Protein AF-A0A7C7PWV0-F1 (afdb_monomer)

Radius of gyration: 20.21 Å; Cα contacts (8 Å, |Δi|>4): 210; chains: 1; bounding box: 71×31×48 Å

Mean predicted aligned error: 9.37 Å

Structure (mmCIF, N/CA/C/O backbone):
data_AF-A0A7C7PWV0-F1
#
_entry.id   AF-A0A7C7PWV0-F1
#
loop_
_atom_site.group_PDB
_atom_site.id
_atom_site.type_symbol
_atom_site.label_atom_id
_atom_site.label_alt_id
_atom_site.label_comp_id
_atom_site.label_asym_id
_atom_site.label_entity_id
_atom_site.label_seq_id
_atom_site.pdbx_PDB_ins_code
_atom_site.Cartn_x
_atom_site.Cartn_y
_atom_site.Cartn_z
_atom_site.occupancy
_atom_site.B_iso_or_equiv
_atom_site.auth_seq_id
_atom_site.auth_comp_id
_atom_site.auth_asym_id
_atom_site.auth_atom_id
_atom_site.pdbx_PDB_model_num
ATOM 1 N N . MET A 1 1 ? -48.059 -19.633 -14.238 1.00 38.84 1 MET A N 1
ATOM 2 C CA . MET A 1 1 ? -46.745 -20.243 -13.936 1.00 38.84 1 MET A CA 1
ATOM 3 C C . MET A 1 1 ? -45.770 -19.138 -13.548 1.00 38.84 1 MET A C 1
ATOM 5 O O . MET A 1 1 ? -44.992 -18.676 -14.370 1.00 38.84 1 MET A O 1
ATOM 9 N N . ALA A 1 2 ? -45.874 -18.658 -12.308 1.00 35.75 2 ALA A N 1
ATOM 10 C CA . ALA A 1 2 ? -44.947 -17.692 -11.735 1.00 35.75 2 ALA A CA 1
ATOM 11 C C . ALA A 1 2 ? -43.756 -18.467 -11.162 1.00 35.75 2 ALA A C 1
ATOM 13 O O . ALA A 1 2 ? -43.883 -19.134 -10.139 1.00 35.75 2 ALA A O 1
ATOM 14 N N . ARG A 1 3 ? -42.612 -18.438 -11.851 1.00 34.75 3 ARG A N 1
ATOM 15 C CA . ARG A 1 3 ? -41.341 -18.884 -11.274 1.00 34.75 3 ARG A CA 1
ATOM 16 C C . ARG A 1 3 ? -40.768 -17.722 -10.473 1.00 34.75 3 ARG A C 1
ATOM 18 O O . ARG A 1 3 ? -39.998 -16.916 -10.980 1.00 34.75 3 ARG A O 1
ATOM 25 N N . SER A 1 4 ? -41.201 -17.642 -9.222 1.00 38.16 4 SER A N 1
ATOM 26 C CA . SER A 1 4 ? -40.516 -16.934 -8.148 1.00 38.16 4 SER A CA 1
ATOM 27 C C . SER A 1 4 ? -39.099 -17.497 -8.022 1.00 38.16 4 SER A C 1
ATOM 29 O O . SER A 1 4 ? -38.888 -18.558 -7.435 1.00 38.16 4 SER A O 1
ATOM 31 N N . PHE A 1 5 ? -38.137 -16.820 -8.644 1.00 42.53 5 PHE A N 1
ATOM 32 C CA . PHE A 1 5 ? -36.719 -17.093 -8.464 1.00 42.53 5 PHE A CA 1
ATOM 33 C C . PHE A 1 5 ? -36.301 -16.411 -7.160 1.00 42.53 5 PHE A C 1
ATOM 35 O O . PHE A 1 5 ? -36.072 -15.204 -7.110 1.00 42.53 5 PHE A O 1
ATOM 42 N N . SER A 1 6 ? -36.312 -17.189 -6.081 1.00 43.84 6 SER A N 1
ATOM 43 C CA . SER A 1 6 ? -35.807 -16.799 -4.770 1.00 43.84 6 SER A CA 1
ATOM 44 C C . SER A 1 6 ? -34.323 -16.438 -4.868 1.00 43.84 6 SER A C 1
ATOM 46 O O . SER A 1 6 ? -33.460 -17.306 -4.788 1.00 43.84 6 SER A O 1
ATOM 48 N N . LEU A 1 7 ? -34.022 -15.153 -5.034 1.00 43.03 7 LEU A N 1
ATOM 49 C CA . LEU A 1 7 ? -32.693 -14.593 -4.802 1.00 43.03 7 LEU A CA 1
ATOM 50 C C . LEU A 1 7 ? -32.560 -14.283 -3.306 1.00 43.03 7 LEU A C 1
ATOM 52 O O . LEU A 1 7 ? -32.751 -13.150 -2.882 1.00 43.03 7 LEU A O 1
ATOM 56 N N . ASN A 1 8 ? -32.286 -15.307 -2.499 1.00 52.53 8 ASN A N 1
ATOM 57 C CA . ASN A 1 8 ? -31.883 -15.159 -1.100 1.00 52.53 8 ASN A CA 1
ATOM 58 C C . ASN A 1 8 ? -30.732 -16.130 -0.803 1.00 52.53 8 ASN A C 1
ATOM 60 O O . ASN A 1 8 ? -30.878 -17.312 -1.090 1.00 52.53 8 ASN A O 1
ATOM 64 N N . GLN A 1 9 ? -29.676 -15.604 -0.154 1.00 49.91 9 GLN A N 1
ATOM 65 C CA . GLN A 1 9 ? -28.360 -16.180 0.225 1.00 49.91 9 GLN A CA 1
ATOM 66 C C . GLN A 1 9 ? -27.250 -15.732 -0.747 1.00 49.91 9 GLN A C 1
ATOM 68 O O . GLN A 1 9 ? -27.176 -16.234 -1.853 1.00 49.91 9 GLN A O 1
ATOM 73 N N . GLU A 1 10 ? -26.381 -14.749 -0.473 1.00 39.41 10 GLU A N 1
ATOM 74 C CA . GLU A 1 10 ? -25.643 -14.463 0.764 1.00 39.41 10 GLU A CA 1
ATOM 75 C C . GLU A 1 10 ? -25.342 -12.952 0.933 1.00 39.41 10 GLU A C 1
ATOM 77 O O . GLU A 1 10 ? -24.295 -12.453 0.526 1.00 39.41 10 GLU A O 1
ATOM 82 N N . VAL A 1 11 ? -26.196 -12.200 1.628 1.00 49.28 11 VAL A N 1
ATOM 83 C CA . VAL A 1 11 ? -25.724 -10.994 2.332 1.00 49.28 11 VAL A CA 1
ATOM 84 C C . VAL A 1 11 ? -25.389 -11.447 3.747 1.00 49.28 11 VAL A C 1
ATOM 86 O O . VAL A 1 11 ? -26.199 -11.334 4.662 1.00 49.28 11 VAL A O 1
ATOM 89 N N . LYS A 1 12 ? -24.208 -12.055 3.929 1.00 52.59 12 LYS A N 1
ATOM 90 C CA . LYS A 1 12 ? -23.651 -12.270 5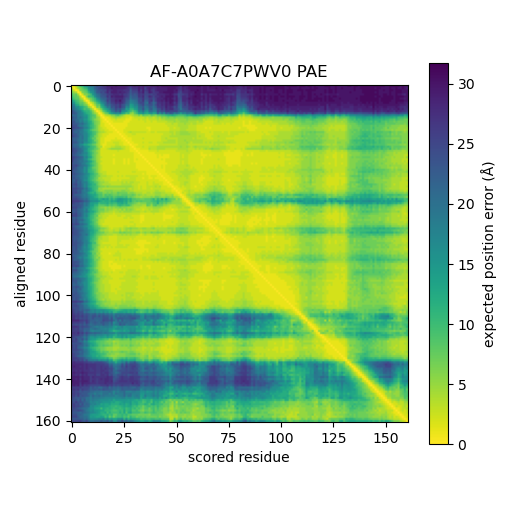.274 1.00 52.59 12 LYS A CA 1
ATOM 91 C C . LYS A 1 12 ? -23.607 -10.899 5.946 1.00 52.59 12 LYS A C 1
ATOM 93 O O . LYS A 1 12 ? -22.904 -10.018 5.455 1.00 52.59 12 LYS A O 1
ATOM 98 N N . MET A 1 13 ? -24.355 -10.715 7.035 1.00 51.38 13 MET A N 1
ATOM 99 C CA . MET A 1 13 ? -24.254 -9.536 7.897 1.00 51.38 13 MET A CA 1
ATOM 100 C C . MET A 1 13 ? -22.802 -9.399 8.365 1.00 51.38 13 MET A C 1
ATOM 102 O O . MET A 1 13 ? -22.386 -10.029 9.336 1.00 51.38 13 MET A O 1
ATOM 106 N N . LYS A 1 14 ? -21.997 -8.619 7.641 1.00 69.75 14 LYS A N 1
ATOM 107 C CA . LYS A 1 14 ? -20.648 -8.277 8.075 1.00 69.75 14 LYS A CA 1
ATOM 108 C C . LYS A 1 14 ? -20.808 -7.285 9.219 1.00 69.75 14 LYS A C 1
ATOM 110 O O . LYS A 1 14 ? -21.335 -6.194 9.015 1.00 69.75 14 LYS A O 1
ATOM 115 N N . LYS A 1 15 ? -20.392 -7.694 10.417 1.00 88.81 15 LYS A N 1
ATOM 116 C CA . LYS A 1 15 ? -20.269 -6.812 11.579 1.00 88.81 15 LYS A CA 1
ATOM 117 C C . LYS A 1 15 ? -19.488 -5.564 11.158 1.00 88.81 15 LYS A C 1
ATOM 119 O O . LYS A 1 15 ? -18.487 -5.689 10.462 1.00 88.81 15 LYS A O 1
ATOM 124 N N . LEU A 1 16 ? -19.983 -4.380 11.496 1.00 93.31 16 LEU A N 1
ATOM 125 C CA . LEU A 1 16 ? -19.271 -3.131 11.233 1.00 93.31 16 LEU A CA 1
ATOM 126 C C . LEU A 1 16 ? -18.280 -2.880 12.368 1.00 93.31 16 LEU A C 1
ATOM 128 O O . LEU A 1 16 ? -18.586 -3.197 13.518 1.00 93.31 16 LEU A O 1
ATOM 132 N N . VAL A 1 17 ? -17.111 -2.347 12.026 1.00 94.94 17 VAL A N 1
ATOM 133 C CA . VAL A 1 17 ? -16.052 -2.005 12.975 1.00 94.94 17 VAL A CA 1
ATOM 134 C C . VAL A 1 17 ? -15.623 -0.556 12.814 1.00 94.94 17 VAL A C 1
ATOM 136 O O . VAL A 1 17 ? -15.526 -0.061 11.681 1.00 94.94 17 VAL A O 1
ATOM 139 N N . ASP A 1 18 ? -15.351 0.107 13.936 1.00 95.62 18 ASP A N 1
ATOM 140 C CA . ASP A 1 18 ? -14.803 1.460 13.944 1.00 95.62 18 ASP A CA 1
ATOM 141 C C . ASP A 1 18 ? -13.286 1.410 13.758 1.00 95.62 18 ASP A C 1
ATOM 143 O O . ASP A 1 18 ? -12.546 0.779 14.519 1.00 95.62 18 ASP A O 1
ATOM 147 N N . ILE A 1 19 ? -12.805 2.099 12.726 1.00 96.38 19 ILE A N 1
ATOM 148 C CA . ILE A 1 19 ? -11.380 2.241 12.424 1.00 96.38 19 ILE A CA 1
ATOM 149 C C . ILE A 1 19 ? -11.032 3.709 12.201 1.00 96.38 19 ILE A C 1
ATOM 151 O O . ILE A 1 19 ? -11.894 4.534 11.896 1.00 96.38 19 ILE A O 1
ATOM 155 N N . LYS A 1 20 ? -9.747 4.051 12.289 1.00 97.56 20 LYS A N 1
ATOM 156 C CA . LYS A 1 20 ? -9.238 5.362 11.876 1.00 97.56 20 LYS A CA 1
ATOM 157 C C . LYS A 1 20 ?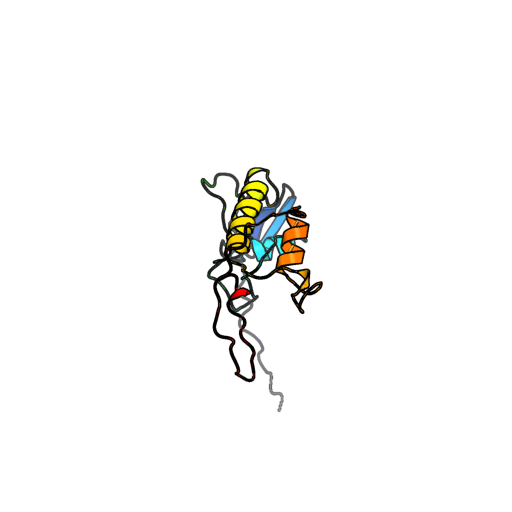 -8.191 5.204 10.791 1.00 97.56 20 LYS A C 1
ATOM 159 O O . LYS A 1 20 ? -7.247 4.440 10.956 1.00 97.56 20 LYS A O 1
ATOM 164 N N . ILE A 1 21 ? -8.316 5.969 9.712 1.00 97.06 21 ILE A N 1
ATOM 165 C CA . ILE A 1 21 ? -7.307 6.046 8.649 1.00 97.06 21 ILE A CA 1
ATOM 166 C C . ILE A 1 21 ? -6.799 7.484 8.603 1.00 97.06 21 ILE A C 1
ATOM 168 O O . ILE A 1 21 ? -7.579 8.412 8.386 1.00 97.06 21 ILE A O 1
ATOM 172 N N . ASN A 1 22 ? -5.500 7.683 8.838 1.00 95.81 22 ASN A N 1
ATOM 173 C CA . ASN A 1 22 ? -4.857 9.001 8.918 1.00 95.81 22 ASN A CA 1
ATOM 174 C C . ASN A 1 22 ? -5.591 9.964 9.877 1.00 95.81 22 ASN A C 1
ATOM 176 O O . ASN A 1 22 ? -5.804 11.134 9.570 1.00 95.81 22 ASN A O 1
ATOM 180 N N . GLY A 1 23 ? -6.038 9.441 11.025 1.00 94.06 23 GLY A N 1
ATOM 181 C CA . GLY A 1 23 ? -6.767 10.193 12.053 1.00 94.06 23 GLY A CA 1
ATOM 182 C C . GLY A 1 23 ? -8.262 10.412 11.785 1.00 94.06 23 GLY A C 1
ATOM 183 O O . GLY A 1 23 ? -8.966 10.853 12.690 1.00 94.06 23 GLY A O 1
ATOM 184 N N . LYS A 1 24 ? -8.776 10.072 10.595 1.00 95.88 24 LYS A N 1
ATOM 185 C CA . LYS A 1 24 ? -10.206 10.190 10.263 1.00 95.88 24 LYS A CA 1
ATOM 186 C C . LYS A 1 24 ? -10.958 8.900 10.620 1.00 95.88 24 LYS A C 1
ATOM 188 O O . LYS A 1 24 ? -10.489 7.835 10.212 1.00 95.88 24 LYS A O 1
ATOM 193 N N . PRO A 1 25 ? -12.083 8.968 11.356 1.00 96.19 25 PRO A N 1
ATOM 194 C CA . PRO A 1 25 ? -12.871 7.792 11.716 1.00 96.19 25 PRO A CA 1
ATOM 195 C C . PRO A 1 25 ? -13.698 7.278 10.530 1.00 96.19 25 PRO A C 1
ATOM 197 O O . PRO A 1 25 ? -14.228 8.070 9.751 1.00 96.19 25 PRO A O 1
ATOM 200 N N . TYR A 1 26 ? -13.824 5.957 10.418 1.00 95.56 26 TYR A N 1
ATOM 201 C CA . TYR A 1 26 ? -14.643 5.272 9.421 1.00 95.56 26 TYR A CA 1
ATOM 202 C C . TYR A 1 26 ? -15.309 4.039 10.024 1.00 95.56 26 TYR A C 1
ATOM 204 O O . TYR A 1 26 ? -14.676 3.287 10.762 1.00 95.56 26 TYR A O 1
ATOM 212 N N . LEU A 1 27 ? -16.550 3.796 9.606 1.00 95.25 27 LEU A N 1
ATOM 213 C CA . LEU A 1 27 ? -17.299 2.589 9.923 1.00 95.25 27 LEU A CA 1
ATOM 214 C C . LEU A 1 27 ? -17.274 1.657 8.708 1.00 95.25 27 LEU A C 1
ATOM 216 O O . LEU A 1 27 ? -17.794 2.005 7.645 1.00 95.25 27 LEU A O 1
ATOM 220 N N . MET A 1 28 ? -16.632 0.496 8.839 1.00 93.56 28 MET A N 1
ATOM 221 C CA . MET A 1 28 ? -16.371 -0.408 7.710 1.00 93.56 28 MET A CA 1
ATOM 222 C C . MET A 1 28 ? -16.721 -1.864 8.048 1.00 93.56 28 MET A C 1
ATOM 224 O O . MET A 1 28 ? -16.680 -2.245 9.214 1.00 93.56 28 MET A O 1
ATOM 228 N N . PRO A 1 29 ? -17.046 -2.713 7.054 1.00 93.62 29 PRO A N 1
ATOM 229 C CA . PRO A 1 29 ? -17.300 -4.132 7.296 1.00 93.62 29 PRO A CA 1
ATOM 230 C C . PRO A 1 29 ? -16.063 -4.862 7.828 1.00 93.62 29 PRO A C 1
ATOM 232 O O . PRO A 1 29 ? -15.006 -4.827 7.203 1.00 93.62 29 PRO A O 1
ATOM 235 N N . GLU A 1 30 ? -16.205 -5.584 8.935 1.00 92.75 30 GLU A N 1
ATOM 236 C CA . GLU A 1 30 ? -15.149 -6.406 9.520 1.00 92.75 30 GLU A CA 1
ATOM 237 C C . GLU A 1 30 ? -14.619 -7.426 8.504 1.00 92.75 30 GLU A C 1
ATOM 239 O O . GLU A 1 30 ? -15.368 -8.029 7.726 1.00 92.75 30 GLU A O 1
ATOM 244 N N . GLY A 1 31 ? -13.302 -7.632 8.518 1.00 89.38 31 GLY A N 1
ATOM 245 C CA . GLY A 1 31 ? -12.648 -8.653 7.708 1.00 89.38 31 GLY A CA 1
ATOM 246 C C . GLY A 1 31 ? -12.282 -8.238 6.282 1.00 89.38 31 GLY A C 1
ATOM 247 O O . GLY A 1 31 ? -11.638 -9.040 5.605 1.00 89.38 31 GLY A O 1
ATOM 248 N N . ILE A 1 32 ? -12.623 -7.022 5.829 1.00 93.12 32 ILE A N 1
ATOM 249 C CA . ILE A 1 32 ? -12.023 -6.461 4.604 1.00 93.12 32 ILE A CA 1
ATOM 250 C C . ILE A 1 32 ? -10.539 -6.153 4.832 1.00 93.12 32 ILE A C 1
ATOM 252 O O . ILE A 1 32 ? -10.092 -5.980 5.970 1.00 93.12 32 ILE A O 1
ATOM 256 N N . THR A 1 33 ? -9.762 -6.085 3.755 1.00 95.19 33 THR A N 1
ATOM 257 C CA . THR A 1 33 ? -8.340 -5.731 3.847 1.00 95.19 33 THR A CA 1
ATOM 258 C C . THR A 1 33 ? -8.167 -4.241 4.132 1.00 95.19 33 THR A C 1
ATOM 260 O O . THR A 1 33 ? -9.034 -3.425 3.808 1.00 95.19 33 THR A O 1
ATOM 263 N N . ILE A 1 34 ? -7.029 -3.858 4.711 1.00 95.94 34 ILE A N 1
ATOM 264 C CA . ILE A 1 34 ? -6.690 -2.442 4.897 1.00 95.94 34 ILE A CA 1
ATOM 265 C C . ILE A 1 34 ? -6.651 -1.722 3.544 1.00 95.94 34 ILE A C 1
ATOM 267 O O . ILE A 1 34 ? -7.120 -0.594 3.447 1.00 95.94 34 ILE A O 1
ATOM 271 N N . LEU A 1 35 ? -6.152 -2.371 2.488 1.00 95.56 35 LEU A N 1
ATOM 272 C CA . LEU A 1 35 ? -6.129 -1.798 1.143 1.00 95.56 35 LEU A CA 1
ATOM 273 C C . LEU A 1 35 ? -7.542 -1.466 0.650 1.00 95.56 35 LEU A C 1
ATOM 275 O O . LEU A 1 35 ? -7.769 -0.379 0.123 1.00 95.56 35 LEU A O 1
ATOM 279 N N . GLU A 1 36 ? -8.499 -2.371 0.847 1.00 94.31 36 GLU A N 1
ATOM 280 C CA . GLU A 1 36 ? -9.894 -2.134 0.476 1.00 94.31 36 GLU A CA 1
ATOM 281 C C . GLU A 1 36 ? -10.533 -1.032 1.334 1.00 94.31 36 GLU A C 1
ATOM 283 O O . GLU A 1 36 ? -11.242 -0.170 0.811 1.00 94.31 36 GLU A O 1
ATOM 288 N N . ALA A 1 37 ? -10.228 -0.994 2.634 1.00 95.19 37 ALA A N 1
ATOM 289 C CA . ALA A 1 37 ? -10.664 0.083 3.519 1.00 95.19 37 ALA A CA 1
ATOM 290 C C . ALA A 1 37 ? -10.106 1.449 3.073 1.00 95.19 37 ALA A C 1
ATOM 292 O O . ALA A 1 37 ? -10.850 2.428 3.011 1.00 95.19 37 ALA A O 1
ATOM 293 N N . CYS A 1 38 ? -8.828 1.513 2.687 1.00 95.81 38 CYS A N 1
ATOM 294 C CA . CYS A 1 38 ? -8.198 2.715 2.142 1.00 95.81 38 CYS A CA 1
ATOM 295 C C . CYS A 1 38 ? -8.847 3.151 0.823 1.00 95.81 38 CYS A C 1
ATOM 297 O O . CYS A 1 38 ? -9.166 4.330 0.682 1.00 95.81 38 CYS A O 1
ATOM 299 N N . LYS A 1 39 ? -9.127 2.216 -0.100 1.00 94.50 39 LYS A N 1
ATOM 300 C CA . LYS A 1 39 ? -9.857 2.506 -1.348 1.00 94.50 39 LYS A CA 1
ATOM 301 C C . LYS A 1 39 ? -11.223 3.143 -1.063 1.00 94.50 39 LYS A C 1
ATOM 303 O O . LYS A 1 39 ? -11.534 4.186 -1.627 1.00 94.50 39 LYS A O 1
ATOM 308 N N . ARG A 1 40 ? -12.012 2.570 -0.144 1.00 94.69 40 ARG A N 1
ATOM 309 C CA . ARG A 1 40 ? -13.332 3.109 0.255 1.00 94.69 40 ARG A CA 1
ATOM 310 C C . ARG A 1 40 ? -13.238 4.476 0.939 1.00 94.69 40 ARG A C 1
ATOM 312 O O . ARG A 1 40 ? -14.146 5.288 0.810 1.00 94.69 40 ARG A O 1
ATOM 319 N N . ALA A 1 41 ? -12.140 4.733 1.645 1.00 94.38 41 ALA A N 1
ATOM 320 C CA . ALA A 1 41 ? -11.843 6.012 2.284 1.00 94.38 41 ALA A CA 1
ATOM 321 C C . ALA A 1 41 ? -11.212 7.054 1.334 1.00 94.38 41 ALA A C 1
ATOM 323 O O . ALA A 1 41 ? -10.814 8.123 1.798 1.00 94.38 41 ALA A O 1
ATOM 324 N N . ASN A 1 42 ? -11.096 6.764 0.029 1.00 95.00 42 ASN A N 1
ATOM 325 C CA . ASN A 1 42 ? -10.394 7.595 -0.960 1.00 95.00 42 ASN A CA 1
ATOM 326 C C . ASN A 1 42 ? -8.936 7.915 -0.570 1.00 95.00 42 ASN A C 1
ATOM 328 O O . ASN A 1 42 ? -8.414 8.992 -0.859 1.00 95.00 42 ASN A O 1
ATOM 332 N N . VAL A 1 43 ? -8.267 6.972 0.095 1.00 94.94 43 VAL A N 1
ATOM 333 C CA . VAL A 1 43 ? -6.845 7.047 0.440 1.00 94.94 43 VAL A CA 1
ATOM 334 C C . VAL A 1 43 ? -6.063 6.156 -0.514 1.00 94.94 43 VAL A C 1
ATOM 336 O O . VAL A 1 43 ? -6.240 4.938 -0.540 1.00 94.94 43 VAL A O 1
ATOM 339 N N . PHE A 1 44 ? -5.170 6.765 -1.290 1.00 92.38 44 PHE A N 1
ATOM 340 C CA . PHE A 1 44 ? -4.316 6.033 -2.215 1.00 92.38 44 PHE A CA 1
ATOM 341 C C . PHE A 1 44 ? -3.204 5.286 -1.466 1.00 92.38 44 PHE A C 1
ATOM 343 O O . PHE A 1 44 ? -2.441 5.875 -0.699 1.00 92.38 44 PHE A O 1
ATOM 350 N N . VAL A 1 45 ? -3.101 3.981 -1.716 1.00 94.56 45 VAL A N 1
ATOM 351 C CA . VAL A 1 45 ? -1.995 3.130 -1.268 1.00 94.56 45 VAL A CA 1
ATOM 352 C C . VAL A 1 45 ? -1.428 2.438 -2.509 1.00 94.56 45 VAL A C 1
ATOM 354 O O . VAL A 1 45 ? -2.174 1.717 -3.172 1.00 94.56 45 VAL A O 1
ATOM 357 N N . PRO A 1 46 ? -0.142 2.642 -2.847 1.00 93.25 46 PRO A N 1
ATOM 358 C CA . PRO A 1 46 ? 0.437 2.067 -4.054 1.00 93.25 46 PRO A CA 1
ATOM 359 C C . PRO A 1 46 ? 0.534 0.537 -3.961 1.00 93.25 46 PRO A C 1
ATOM 361 O O . PRO A 1 46 ? 0.793 -0.034 -2.897 1.00 93.25 46 PRO A O 1
ATOM 364 N N . THR A 1 47 ? 0.358 -0.131 -5.099 1.00 92.31 47 THR A N 1
ATOM 365 C CA . THR A 1 47 ? 0.426 -1.592 -5.244 1.00 92.31 47 THR A CA 1
ATOM 366 C C . THR A 1 47 ? 1.044 -1.963 -6.586 1.00 92.31 47 THR A C 1
ATOM 368 O O . THR A 1 47 ? 0.775 -1.290 -7.573 1.00 92.31 47 THR A O 1
ATOM 371 N N . LEU A 1 48 ? 1.809 -3.058 -6.639 1.00 90.69 48 LEU A N 1
ATOM 372 C CA . LEU A 1 48 ? 2.333 -3.611 -7.898 1.00 90.69 48 LEU A CA 1
ATOM 373 C C . LEU A 1 48 ? 1.826 -5.030 -8.175 1.00 90.69 48 LEU A C 1
ATOM 375 O O . LEU A 1 48 ? 1.392 -5.317 -9.281 1.00 90.69 48 LEU A O 1
ATOM 379 N N . CYS A 1 49 ? 1.852 -5.910 -7.169 1.00 90.81 49 CYS A N 1
ATOM 380 C CA . CYS A 1 49 ? 1.443 -7.311 -7.325 1.00 90.81 49 CYS A CA 1
ATOM 381 C C . CYS A 1 49 ? -0.016 -7.587 -6.932 1.00 90.81 49 CYS A C 1
ATOM 383 O O . CYS A 1 49 ? -0.406 -8.746 -6.883 1.00 90.81 49 CYS A O 1
ATOM 385 N N . TYR A 1 50 ? -0.791 -6.563 -6.556 1.00 91.38 50 TYR A N 1
ATOM 386 C CA . TYR A 1 50 ? -2.173 -6.757 -6.120 1.00 91.38 50 TYR A CA 1
ATOM 387 C C . TYR A 1 50 ? -3.127 -6.680 -7.310 1.00 91.38 50 TYR A C 1
ATOM 389 O O . TYR A 1 50 ? -3.216 -5.646 -7.972 1.00 91.38 50 TYR A O 1
ATO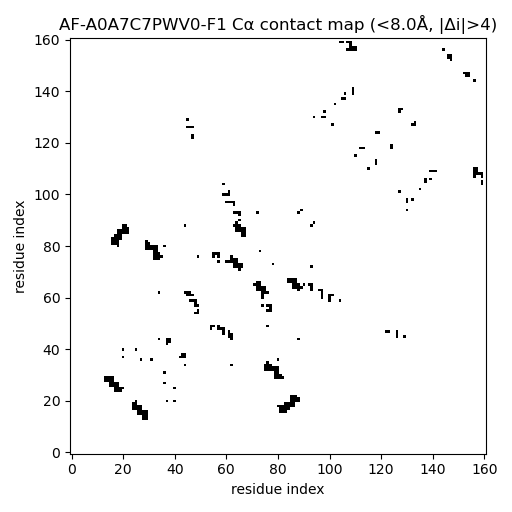M 397 N N . LEU A 1 51 ? -3.878 -7.753 -7.519 1.00 88.62 51 LEU A N 1
ATOM 398 C CA . LEU A 1 51 ? -5.001 -7.846 -8.431 1.00 88.62 51 LEU A CA 1
ATOM 399 C C . LEU A 1 51 ? -6.242 -8.297 -7.655 1.00 88.62 51 LEU A C 1
ATOM 401 O O . LEU A 1 51 ? -6.230 -9.295 -6.930 1.00 88.62 51 LEU A O 1
ATOM 405 N N . GLU A 1 52 ? -7.311 -7.522 -7.802 1.00 85.06 52 GLU A N 1
ATOM 406 C CA . GLU A 1 52 ? -8.562 -7.721 -7.080 1.00 85.06 52 GLU A CA 1
ATOM 407 C C . GLU A 1 52 ? -9.164 -9.099 -7.386 1.00 85.06 52 GLU A C 1
ATOM 409 O O . GLU A 1 52 ? -9.234 -9.508 -8.543 1.00 85.06 52 GLU A O 1
ATOM 414 N N . ASN A 1 53 ? -9.579 -9.815 -6.337 1.00 80.88 53 ASN A N 1
ATOM 415 C CA . ASN A 1 53 ? -10.126 -11.179 -6.389 1.00 80.88 53 ASN A CA 1
ATOM 416 C C . ASN A 1 53 ? -9.165 -12.277 -6.886 1.00 80.88 53 ASN A C 1
ATOM 418 O O . ASN A 1 53 ? -9.621 -13.388 -7.147 1.00 80.88 53 ASN A O 1
ATOM 422 N N . ILE A 1 54 ? -7.864 -11.992 -7.032 1.00 83.88 54 ILE A N 1
ATOM 423 C CA . ILE A 1 54 ? -6.891 -12.969 -7.552 1.00 83.88 54 ILE A CA 1
ATOM 424 C C . ILE A 1 54 ? -5.706 -13.163 -6.604 1.00 83.88 54 ILE A C 1
ATOM 426 O O . ILE A 1 54 ? -5.337 -14.298 -6.323 1.00 83.88 54 ILE A O 1
ATOM 430 N N . THR A 1 55 ? -5.092 -12.088 -6.108 1.00 75.19 55 THR A N 1
ATOM 431 C CA . THR A 1 55 ? -3.823 -12.189 -5.362 1.00 75.19 55 THR A CA 1
ATOM 432 C C . THR A 1 55 ? -3.989 -11.902 -3.873 1.00 75.19 55 THR A C 1
ATOM 434 O O . THR A 1 55 ? -4.480 -10.829 -3.513 1.00 75.19 55 THR A O 1
ATOM 437 N N . GLU A 1 56 ? -3.465 -12.788 -3.021 1.00 74.38 56 GLU A N 1
ATOM 438 C CA . GLU A 1 56 ? -3.466 -12.634 -1.555 1.00 74.38 56 GLU A CA 1
ATOM 439 C C . GLU A 1 56 ? -2.065 -12.775 -0.914 1.00 74.38 56 GLU A C 1
ATOM 441 O O . GLU A 1 56 ? -1.945 -12.816 0.306 1.00 74.38 56 GLU A O 1
ATOM 446 N N . ASP A 1 57 ? -0.983 -12.794 -1.705 1.00 80.44 57 ASP A N 1
ATOM 447 C CA . ASP A 1 57 ? 0.369 -13.116 -1.196 1.00 80.44 57 ASP A CA 1
ATOM 448 C C . ASP A 1 57 ? 1.194 -11.884 -0.772 1.00 80.44 57 ASP A C 1
ATOM 450 O O . ASP A 1 57 ? 2.127 -11.952 0.035 1.00 80.44 57 ASP A O 1
ATOM 454 N N . GLY A 1 58 ? 0.874 -10.714 -1.334 1.00 86.25 58 GLY A N 1
ATOM 455 C CA . GLY A 1 58 ? 1.516 -9.442 -0.991 1.00 86.25 58 GLY A CA 1
ATOM 456 C C . GLY A 1 58 ? 3.026 -9.360 -1.266 1.00 86.25 58 GLY A C 1
ATOM 457 O O . GLY A 1 58 ? 3.705 -8.582 -0.594 1.00 86.25 58 GLY A O 1
ATOM 458 N N . HIS A 1 59 ? 3.553 -10.127 -2.228 1.00 88.94 59 HIS A N 1
ATOM 459 C CA . HIS A 1 59 ? 4.992 -10.294 -2.487 1.00 88.94 59 HIS A CA 1
ATOM 460 C C . HIS A 1 59 ? 5.772 -8.972 -2.614 1.00 88.94 59 HIS A C 1
ATOM 462 O O . HIS A 1 59 ? 6.788 -8.800 -1.945 1.00 88.94 59 HIS A O 1
ATOM 468 N N . CYS A 1 60 ? 5.264 -8.001 -3.386 1.00 90.19 60 CYS A N 1
ATOM 469 C CA . CYS A 1 60 ? 5.999 -6.761 -3.683 1.00 90.19 60 CYS A CA 1
ATOM 470 C C . CYS A 1 60 ? 6.230 -5.830 -2.478 1.00 90.19 60 CYS A C 1
ATOM 472 O O . CYS A 1 60 ? 7.060 -4.932 -2.551 1.00 90.19 60 CYS A O 1
ATOM 474 N N . GLY A 1 61 ? 5.459 -5.957 -1.391 1.00 91.94 61 GLY A N 1
ATOM 475 C CA . GLY A 1 61 ? 5.614 -5.124 -0.190 1.00 91.94 61 GLY A CA 1
ATOM 476 C C . GLY A 1 61 ? 5.308 -3.619 -0.328 1.00 91.94 61 GLY A C 1
ATOM 477 O O . GLY A 1 61 ? 5.200 -2.950 0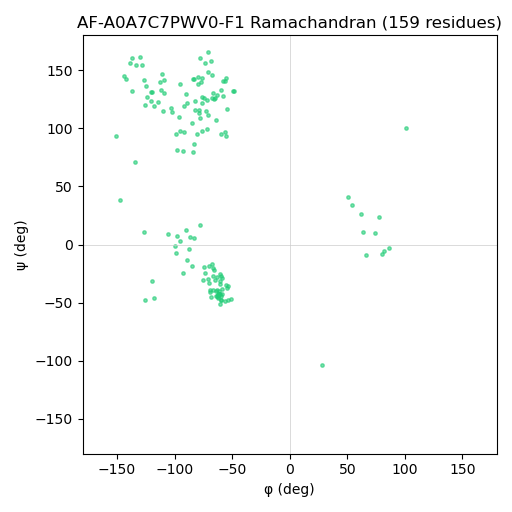.691 1.00 91.94 61 GLY A O 1
ATOM 478 N N . ILE A 1 62 ? 5.093 -3.064 -1.525 1.00 93.81 62 ILE A N 1
ATOM 479 C CA . ILE A 1 62 ? 4.883 -1.611 -1.729 1.00 93.81 62 ILE A CA 1
ATOM 480 C C . ILE A 1 62 ? 3.680 -1.047 -0.945 1.00 93.81 62 ILE A C 1
ATOM 482 O O . ILE A 1 62 ? 3.695 0.099 -0.494 1.00 93.81 62 ILE A O 1
ATOM 486 N N . CYS A 1 63 ? 2.663 -1.870 -0.692 1.00 95.12 63 CYS A N 1
ATOM 487 C CA . CYS A 1 63 ? 1.453 -1.478 0.034 1.00 95.12 63 CYS A CA 1
ATOM 488 C C . CYS A 1 63 ? 1.611 -1.405 1.567 1.00 95.12 63 CYS A C 1
ATOM 490 O O . CYS A 1 63 ? 0.611 -1.446 2.285 1.00 95.12 63 CYS A O 1
ATOM 492 N N . VAL A 1 64 ? 2.837 -1.356 2.098 1.00 96.69 64 VAL A N 1
ATOM 493 C CA . VAL A 1 64 ? 3.061 -1.258 3.547 1.00 96.69 64 VAL A CA 1
ATOM 494 C C . VAL A 1 64 ? 2.395 -0.022 4.151 1.00 96.69 64 VAL A C 1
ATOM 496 O O . VAL A 1 64 ? 2.387 1.060 3.557 1.00 96.69 64 VAL A O 1
ATOM 499 N N . VAL A 1 65 ? 1.839 -0.201 5.344 1.00 97.19 65 VAL A N 1
ATOM 500 C CA . VAL A 1 65 ? 1.193 0.820 6.172 1.00 97.19 65 VAL A CA 1
ATOM 501 C C . VAL A 1 65 ? 1.591 0.622 7.629 1.00 97.19 65 VAL A C 1
ATOM 503 O O . VAL A 1 65 ? 1.962 -0.477 8.052 1.00 97.19 65 VAL A O 1
ATOM 506 N N . GLU A 1 66 ? 1.514 1.693 8.404 1.00 97.50 66 GLU A N 1
ATOM 507 C CA . GLU A 1 66 ? 1.765 1.663 9.838 1.00 97.50 66 GLU A CA 1
ATOM 508 C C . GLU A 1 66 ? 0.441 1.510 10.586 1.00 97.50 66 GLU A C 1
ATOM 510 O O . GLU A 1 66 ? -0.562 2.126 10.229 1.00 97.50 66 GLU A O 1
ATOM 515 N N . ILE A 1 67 ? 0.428 0.669 11.618 1.00 97.25 67 ILE A N 1
ATOM 516 C CA . ILE A 1 67 ? -0.722 0.493 12.506 1.00 97.25 67 ILE A CA 1
ATOM 517 C C . ILE A 1 67 ? -0.270 0.862 13.910 1.00 97.25 67 ILE A C 1
ATOM 519 O O . ILE A 1 67 ? 0.765 0.379 14.377 1.00 97.25 67 ILE A O 1
ATOM 523 N N . LYS A 1 68 ? -1.046 1.692 14.603 1.00 95.94 68 LYS A N 1
ATOM 524 C CA . LYS A 1 68 ? -0.724 2.097 15.972 1.00 95.94 68 LYS A CA 1
ATOM 525 C C . LYS A 1 68 ? -0.605 0.882 16.891 1.00 95.94 68 LYS A C 1
ATOM 527 O O . LYS A 1 68 ? -1.511 0.057 16.960 1.00 95.94 68 LYS A O 1
ATOM 532 N N . GLY A 1 69 ? 0.512 0.788 17.609 1.00 92.38 69 GLY A N 1
ATOM 533 C CA . GLY A 1 69 ? 0.795 -0.319 18.528 1.00 92.38 69 GLY A CA 1
ATOM 534 C C . GLY A 1 69 ? 1.338 -1.588 17.859 1.00 92.38 69 GLY A C 1
ATOM 535 O O . GLY A 1 69 ? 1.734 -2.515 18.566 1.00 92.38 69 GLY A O 1
ATOM 536 N N . ALA A 1 70 ? 1.415 -1.647 16.525 1.00 93.00 70 ALA A N 1
ATOM 537 C CA . ALA A 1 70 ? 2.106 -2.734 15.841 1.00 93.00 70 ALA A CA 1
ATOM 538 C C . ALA A 1 70 ? 3.627 -2.535 15.917 1.00 93.00 70 ALA A C 1
ATOM 540 O O . ALA A 1 70 ? 4.131 -1.426 15.760 1.00 93.00 70 ALA A O 1
ATOM 541 N N . ARG A 1 71 ? 4.373 -3.628 16.125 1.00 92.38 71 ARG A N 1
ATOM 542 C CA . ARG A 1 71 ? 5.848 -3.591 16.158 1.00 92.38 71 ARG A CA 1
ATOM 543 C C . ARG A 1 71 ? 6.468 -3.330 14.783 1.00 92.38 71 ARG A C 1
ATOM 545 O O . ARG A 1 71 ? 7.510 -2.699 14.698 1.00 92.38 71 ARG A O 1
ATOM 552 N N . ASN A 1 72 ? 5.821 -3.830 13.730 1.00 94.50 72 ASN A N 1
ATOM 553 C CA . ASN A 1 72 ? 6.305 -3.791 12.352 1.00 94.50 72 ASN A CA 1
ATOM 554 C C . ASN A 1 72 ? 5.228 -3.218 11.427 1.00 94.50 72 ASN A C 1
ATOM 556 O O . ASN A 1 72 ? 4.031 -3.395 11.688 1.00 94.50 72 ASN A O 1
ATOM 560 N N . LEU A 1 73 ? 5.657 -2.632 10.304 1.00 96.19 73 LEU A N 1
ATOM 561 C CA . LEU A 1 73 ? 4.762 -2.279 9.202 1.00 96.19 73 LEU A CA 1
ATOM 562 C C . LEU A 1 73 ? 3.983 -3.501 8.717 1.00 96.19 73 LEU 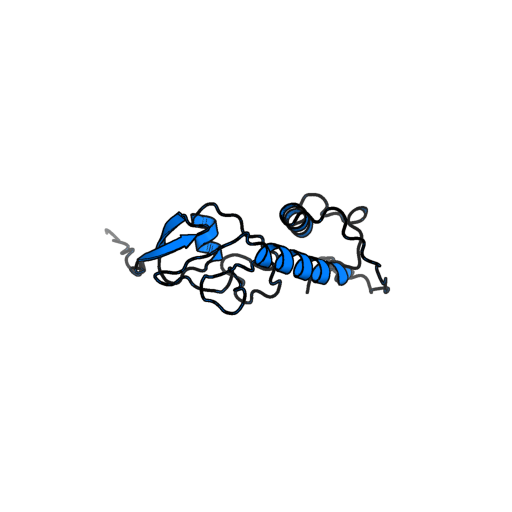A C 1
ATOM 564 O O . LEU A 1 73 ? 4.514 -4.610 8.642 1.00 96.19 73 LEU A O 1
ATOM 568 N N . GLN A 1 74 ? 2.727 -3.275 8.355 1.00 96.06 74 GLN A N 1
ATOM 569 C CA . GLN A 1 74 ? 1.822 -4.309 7.871 1.00 96.06 74 GLN A CA 1
ATOM 570 C C . GLN A 1 74 ? 1.531 -4.096 6.389 1.00 96.06 74 GLN A C 1
ATOM 572 O O . GLN A 1 74 ? 1.477 -2.964 5.912 1.00 96.06 74 GLN A O 1
ATOM 577 N N . ARG A 1 75 ? 1.342 -5.182 5.639 1.00 96.25 75 ARG A N 1
ATOM 578 C CA . ARG A 1 75 ? 1.002 -5.120 4.212 1.00 96.25 75 ARG A CA 1
ATOM 579 C C . ARG A 1 75 ? -0.499 -4.889 4.056 1.00 96.25 75 ARG A C 1
ATOM 581 O O . ARG A 1 75 ? -1.296 -5.766 4.385 1.00 96.25 75 ARG A O 1
ATOM 588 N N . ALA A 1 76 ? -0.892 -3.747 3.496 1.00 96.31 76 ALA A N 1
ATOM 589 C CA . ALA A 1 76 ? -2.305 -3.382 3.411 1.00 96.31 76 ALA A CA 1
ATOM 590 C C . ALA A 1 76 ? -3.157 -4.375 2.600 1.00 96.31 76 ALA A C 1
ATOM 592 O O . ALA A 1 76 ? -4.333 -4.552 2.904 1.00 96.31 76 ALA A O 1
ATOM 593 N N . CYS A 1 77 ? -2.580 -5.022 1.581 1.00 94.12 77 CYS A N 1
ATOM 594 C CA . CYS A 1 77 ? -3.307 -5.929 0.686 1.00 94.12 77 CYS A CA 1
ATOM 595 C C . CYS A 1 77 ? -3.753 -7.257 1.320 1.00 94.12 77 CYS A C 1
ATOM 597 O O . CYS A 1 77 ? -4.649 -7.888 0.776 1.00 94.12 77 CYS A O 1
ATOM 599 N N . ILE A 1 78 ? -3.169 -7.665 2.452 1.00 94.00 78 ILE A N 1
ATOM 600 C CA . ILE A 1 78 ? -3.469 -8.953 3.109 1.00 94.00 78 ILE A CA 1
ATOM 601 C C . ILE A 1 78 ? -4.014 -8.772 4.525 1.00 94.00 78 ILE A C 1
ATOM 603 O O . ILE A 1 78 ? -4.813 -9.574 5.009 1.00 94.00 78 ILE A O 1
ATOM 607 N N . THR A 1 79 ? -3.587 -7.716 5.219 1.00 94.50 79 THR A N 1
ATOM 608 C CA . THR A 1 79 ? -3.979 -7.490 6.606 1.00 94.50 79 THR A CA 1
ATOM 609 C C . THR A 1 79 ? -5.445 -7.074 6.662 1.00 94.50 79 THR A C 1
ATOM 611 O O . THR A 1 79 ? -5.845 -6.094 6.035 1.00 94.50 79 THR A O 1
ATOM 614 N N . LYS A 1 80 ? -6.243 -7.817 7.433 1.00 95.00 80 LYS A N 1
ATOM 615 C CA . LYS A 1 80 ? -7.669 -7.543 7.649 1.00 95.00 80 LYS A CA 1
ATOM 616 C C . LYS A 1 80 ? -7.873 -6.496 8.737 1.00 95.00 80 LYS A C 1
ATOM 618 O O . LYS A 1 80 ? -7.162 -6.509 9.745 1.00 95.00 80 LYS A O 1
ATOM 623 N N . ILE A 1 81 ? -8.865 -5.630 8.548 1.00 95.44 81 ILE A N 1
ATOM 624 C CA . ILE A 1 81 ? -9.242 -4.634 9.550 1.00 95.44 81 ILE A CA 1
ATOM 625 C C . ILE A 1 81 ? -9.911 -5.289 10.762 1.00 95.44 81 ILE A C 1
ATOM 627 O O . ILE A 1 81 ? -10.592 -6.312 10.640 1.00 95.44 81 ILE A O 1
ATOM 631 N N . ARG A 1 82 ? -9.718 -4.679 11.931 1.00 93.88 82 ARG A N 1
ATOM 632 C CA . ARG A 1 82 ? -10.328 -5.059 13.209 1.00 93.88 82 ARG A CA 1
ATOM 633 C C . ARG A 1 82 ? -10.794 -3.809 13.946 1.00 93.88 82 ARG A C 1
ATOM 635 O O . ARG A 1 82 ? -10.299 -2.716 13.676 1.00 93.88 82 ARG A O 1
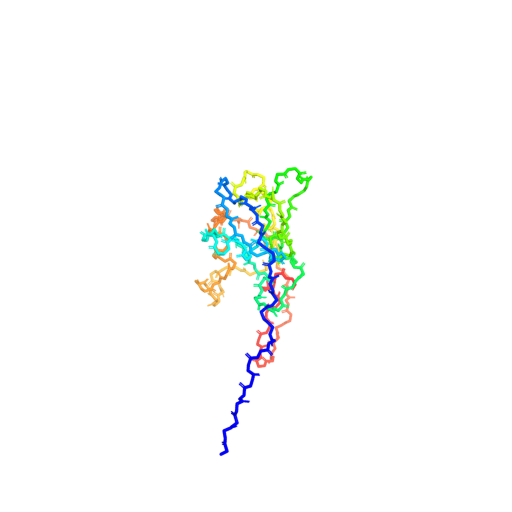ATOM 642 N N . GLU A 1 83 ? -11.701 -4.011 14.892 1.00 94.31 83 GLU A N 1
ATOM 643 C CA . GLU A 1 83 ? -12.202 -2.975 15.797 1.00 94.31 83 GLU A CA 1
ATOM 644 C C . GLU A 1 83 ? -11.068 -2.164 16.437 1.00 94.31 83 GLU A C 1
ATOM 646 O O . GLU A 1 83 ? -10.095 -2.731 16.944 1.00 94.31 83 GLU A O 1
ATOM 651 N N . GLY A 1 84 ? -11.192 -0.838 16.403 1.00 93.62 84 GLY A N 1
ATOM 652 C CA . GLY A 1 84 ? -10.260 0.091 17.037 1.00 93.62 84 GLY A CA 1
ATOM 653 C C . GLY A 1 84 ? -8.910 0.251 16.332 1.00 93.62 84 GLY A C 1
ATOM 654 O O . GLY A 1 84 ? -8.004 0.862 16.901 1.00 93.62 84 GLY A O 1
ATOM 655 N N . MET A 1 85 ? -8.728 -0.277 15.115 1.00 96.12 85 MET A N 1
ATOM 656 C CA . MET A 1 85 ? -7.476 -0.091 14.373 1.00 96.12 85 MET A CA 1
ATOM 657 C C . MET A 1 85 ? -7.262 1.373 13.968 1.00 96.12 85 MET A C 1
ATOM 659 O O . MET A 1 85 ? -8.122 1.988 13.339 1.00 96.12 85 MET A O 1
ATOM 663 N N . GLU A 1 86 ? -6.069 1.904 14.248 1.00 97.19 86 GLU A N 1
ATOM 664 C CA . GLU A 1 86 ? -5.603 3.199 13.735 1.00 97.19 86 GLU A CA 1
ATOM 665 C C . GLU A 1 86 ? -4.478 2.970 12.716 1.00 97.19 86 GLU A C 1
ATOM 667 O O . GLU A 1 86 ? -3.412 2.454 13.060 1.00 97.19 86 GLU A O 1
ATOM 672 N N . ILE A 1 87 ? -4.736 3.329 11.459 1.00 97.69 87 ILE A N 1
ATOM 673 C CA . ILE A 1 87 ? -3.888 3.068 10.293 1.00 97.69 87 ILE A CA 1
ATOM 674 C C . ILE A 1 87 ? -3.312 4.389 9.785 1.00 97.69 87 ILE A C 1
ATOM 676 O O . ILE A 1 87 ? -4.046 5.356 9.566 1.00 97.69 87 ILE A O 1
ATOM 680 N N . PHE A 1 88 ? -2.010 4.407 9.522 1.00 97.19 88 PHE A N 1
ATOM 681 C CA . PHE A 1 88 ? -1.299 5.530 8.926 1.00 97.19 88 PHE A CA 1
ATOM 682 C C . PHE A 1 88 ? -0.636 5.096 7.620 1.00 97.19 88 PHE A C 1
ATOM 684 O O . PHE A 1 88 ? 0.158 4.154 7.576 1.00 97.19 88 PHE A O 1
ATOM 691 N N . THR A 1 89 ? -0.964 5.784 6.529 1.00 96.12 89 THR A N 1
ATOM 692 C CA . THR A 1 89 ? -0.523 5.393 5.180 1.00 96.12 89 THR A CA 1
ATOM 693 C C . THR A 1 89 ? 0.688 6.171 4.679 1.00 96.12 89 THR A C 1
ATOM 695 O O . THR A 1 89 ? 1.195 5.849 3.602 1.00 96.12 89 THR A O 1
ATOM 698 N N . ASP A 1 90 ? 1.118 7.193 5.424 1.00 93.75 90 ASP A N 1
ATOM 699 C CA . ASP A 1 90 ? 2.070 8.205 4.957 1.00 93.75 90 ASP A CA 1
ATOM 700 C C . ASP A 1 90 ? 2.986 8.758 6.070 1.00 93.75 90 ASP A C 1
ATOM 702 O O . ASP A 1 90 ? 3.290 9.948 6.142 1.00 93.75 90 ASP A O 1
ATOM 706 N N . THR A 1 91 ? 3.416 7.893 6.991 1.00 95.50 91 THR A N 1
ATOM 707 C CA . THR A 1 91 ? 4.404 8.264 8.017 1.00 95.50 91 THR A CA 1
ATOM 708 C C . THR A 1 91 ? 5.823 8.277 7.434 1.00 95.50 91 THR A C 1
ATOM 710 O O . THR A 1 91 ? 6.080 7.627 6.413 1.00 95.50 91 THR A O 1
ATOM 713 N N . PRO A 1 92 ? 6.797 8.954 8.078 1.00 94.12 92 PRO A N 1
ATOM 714 C CA . PRO A 1 92 ? 8.199 8.902 7.653 1.00 94.12 92 PRO A CA 1
ATOM 715 C C . PRO A 1 92 ? 8.740 7.470 7.539 1.00 94.12 92 PRO A C 1
ATOM 717 O O . PRO A 1 92 ? 9.511 7.163 6.630 1.00 94.12 92 PRO A O 1
ATOM 720 N N . LEU A 1 93 ? 8.291 6.582 8.430 1.00 94.19 93 LEU A N 1
ATOM 721 C CA . LEU A 1 93 ? 8.672 5.175 8.443 1.00 94.19 93 LEU A CA 1
ATOM 722 C C . LEU A 1 93 ? 8.100 4.437 7.220 1.00 94.19 93 LEU A C 1
ATOM 724 O O . LEU A 1 93 ? 8.841 3.729 6.536 1.00 94.19 93 LEU A O 1
ATOM 728 N N . VAL A 1 94 ? 6.822 4.658 6.888 1.00 95.56 94 VAL A N 1
ATOM 729 C CA . VAL A 1 94 ? 6.182 4.088 5.688 1.00 95.56 94 VAL A CA 1
ATOM 730 C C . VAL A 1 94 ? 6.855 4.582 4.408 1.00 95.56 94 VAL A C 1
ATOM 732 O O . VAL A 1 94 ? 7.175 3.771 3.538 1.00 95.56 94 VAL A O 1
ATOM 735 N N . ARG A 1 95 ? 7.118 5.889 4.289 1.00 93.06 95 ARG A N 1
ATOM 736 C CA . ARG A 1 95 ? 7.787 6.472 3.112 1.00 93.06 95 ARG A CA 1
ATOM 737 C C . ARG A 1 95 ? 9.174 5.872 2.899 1.00 93.06 95 ARG A C 1
ATOM 739 O O . ARG A 1 95 ? 9.486 5.438 1.792 1.00 93.06 95 ARG A O 1
ATOM 746 N N . LYS A 1 96 ? 9.977 5.785 3.966 1.00 92.38 96 LYS A N 1
ATOM 747 C CA . LYS A 1 96 ? 11.315 5.183 3.916 1.00 92.38 96 LYS A CA 1
ATOM 748 C C . LYS A 1 96 ? 11.252 3.720 3.479 1.00 92.38 96 LYS A C 1
ATOM 750 O O . LYS A 1 96 ? 11.978 3.330 2.573 1.00 92.38 96 LYS A O 1
ATOM 755 N N . ALA A 1 97 ? 10.353 2.933 4.070 1.00 93.94 97 ALA A N 1
ATOM 756 C CA . ALA A 1 97 ? 10.198 1.525 3.716 1.00 93.94 97 ALA A CA 1
ATOM 757 C C . ALA A 1 97 ? 9.769 1.334 2.253 1.00 93.94 97 ALA A C 1
ATOM 759 O O . ALA A 1 97 ? 10.340 0.495 1.560 1.00 93.94 97 ALA A O 1
ATOM 760 N N . ARG A 1 98 ? 8.810 2.131 1.760 1.00 93.94 98 ARG A N 1
ATOM 761 C CA . ARG A 1 98 ? 8.390 2.090 0.350 1.00 93.94 98 ARG A CA 1
ATOM 762 C C . ARG A 1 98 ? 9.532 2.441 -0.593 1.00 93.94 98 ARG A C 1
ATOM 764 O O . ARG A 1 98 ? 9.695 1.746 -1.588 1.00 93.94 98 ARG A O 1
ATOM 771 N N . LYS A 1 99 ? 10.327 3.465 -0.270 1.00 90.38 99 LYS A N 1
ATOM 772 C CA . LYS A 1 99 ? 11.494 3.852 -1.070 1.00 90.38 99 LYS A CA 1
ATOM 773 C C . LYS A 1 99 ? 12.512 2.715 -1.164 1.00 90.38 99 LYS A C 1
ATOM 775 O O . LYS A 1 99 ? 12.850 2.315 -2.268 1.00 90.38 99 LYS A O 1
ATOM 780 N N . THR A 1 100 ? 12.904 2.126 -0.034 1.00 89.94 100 THR A N 1
ATOM 781 C CA . THR A 1 100 ? 13.859 1.005 -0.010 1.00 89.94 100 THR A CA 1
ATOM 782 C C . THR A 1 100 ? 13.339 -0.231 -0.749 1.00 89.94 100 THR A C 1
ATOM 784 O O . THR A 1 100 ? 14.077 -0.859 -1.501 1.00 89.94 100 THR A O 1
ATOM 787 N N . LEU A 1 101 ? 12.060 -0.584 -0.573 1.00 90.44 101 LEU A N 1
ATOM 788 C CA . LEU A 1 101 ? 11.449 -1.697 -1.310 1.00 90.44 101 LEU A CA 1
ATOM 789 C C . LEU A 1 101 ? 11.422 -1.429 -2.816 1.00 90.44 101 LEU A C 1
ATOM 791 O O . LEU A 1 101 ? 11.661 -2.333 -3.610 1.00 90.44 101 LEU A O 1
ATOM 795 N N . PHE A 1 102 ? 11.138 -0.191 -3.208 1.00 88.94 102 PHE A N 1
ATOM 796 C CA . PHE A 1 102 ? 11.099 0.201 -4.606 1.00 88.94 102 PHE A CA 1
ATOM 797 C C . PHE A 1 102 ? 12.491 0.197 -5.251 1.00 88.94 102 PHE A C 1
ATOM 799 O O . PHE A 1 102 ? 12.638 -0.312 -6.358 1.00 88.94 102 PHE A O 1
ATOM 806 N N . GLU A 1 103 ? 13.515 0.676 -4.544 1.00 85.69 103 GLU A N 1
ATOM 807 C CA . GLU A 1 103 ? 14.920 0.583 -4.967 1.00 85.69 103 GLU A CA 1
ATOM 808 C C . GLU A 1 103 ? 15.348 -0.875 -5.170 1.00 85.69 103 GLU A C 1
ATOM 810 O O . GLU A 1 103 ? 15.953 -1.197 -6.188 1.00 85.69 103 GLU A O 1
ATOM 815 N N . LEU A 1 104 ? 14.961 -1.779 -4.262 1.00 85.12 104 LEU A N 1
ATOM 816 C CA . LEU A 1 104 ? 15.254 -3.208 -4.400 1.00 85.12 104 LEU A CA 1
ATOM 817 C C . LEU A 1 104 ? 14.563 -3.836 -5.621 1.00 85.12 104 LEU A C 1
ATOM 819 O O . LEU A 1 104 ? 15.166 -4.646 -6.320 1.00 85.12 104 LEU A O 1
ATOM 823 N N . ILE A 1 105 ? 13.310 -3.461 -5.896 1.00 85.56 105 ILE A N 1
ATOM 824 C CA . ILE A 1 105 ? 12.589 -3.921 -7.092 1.00 85.56 105 ILE A CA 1
ATOM 825 C C . ILE A 1 105 ? 13.298 -3.442 -8.359 1.00 85.56 105 ILE A C 1
ATOM 827 O O . ILE A 1 105 ? 13.473 -4.216 -9.298 1.00 85.56 105 ILE A O 1
ATOM 831 N N . LEU A 1 106 ? 13.711 -2.176 -8.391 1.00 80.88 106 LEU A N 1
ATOM 832 C CA . LEU A 1 106 ? 14.380 -1.612 -9.554 1.00 80.88 106 LEU A CA 1
ATOM 833 C C . LEU A 1 106 ? 15.802 -2.150 -9.746 1.00 80.88 106 LEU A C 1
ATOM 835 O O . LEU A 1 106 ? 16.225 -2.274 -10.887 1.00 80.88 106 LEU A O 1
ATOM 839 N N . ALA A 1 107 ? 16.507 -2.532 -8.678 1.00 77.69 107 ALA A N 1
ATOM 840 C CA . ALA A 1 107 ? 17.825 -3.166 -8.776 1.00 77.69 107 ALA A CA 1
ATOM 841 C C . ALA A 1 107 ? 17.794 -4.482 -9.575 1.00 77.69 107 ALA A C 1
ATOM 843 O O . ALA A 1 107 ? 18.784 -4.852 -10.200 1.00 77.69 107 ALA A O 1
ATOM 844 N N . ASN A 1 108 ? 16.648 -5.170 -9.592 1.00 74.44 108 ASN A N 1
ATOM 845 C CA . ASN A 1 108 ? 16.450 -6.381 -10.389 1.00 74.44 108 ASN A CA 1
ATOM 846 C C . ASN A 1 108 ? 16.029 -6.094 -11.839 1.00 74.44 108 ASN A C 1
ATOM 848 O O . ASN A 1 108 ? 16.141 -6.975 -12.693 1.00 74.44 108 ASN A O 1
ATOM 852 N N . LEU A 1 109 ? 15.534 -4.887 -12.137 1.00 72.88 109 LEU A N 1
ATOM 853 C CA . LEU A 1 109 ? 15.097 -4.519 -13.480 1.00 72.88 109 LEU A CA 1
ATOM 854 C C . LEU A 1 109 ? 16.310 -4.175 -14.338 1.00 72.88 109 LEU A C 1
ATOM 856 O O . LEU A 1 109 ? 16.958 -3.155 -14.135 1.00 72.88 109 LEU A O 1
ATOM 860 N N . LYS A 1 110 ? 16.585 -4.993 -15.357 1.00 67.50 110 LYS A N 1
ATOM 861 C CA . LYS A 1 110 ? 17.776 -4.835 -16.212 1.00 67.50 110 LYS A CA 1
ATOM 862 C C . LYS A 1 110 ? 17.538 -3.941 -17.438 1.00 67.50 110 LYS A C 1
ATOM 864 O O . LYS A 1 110 ? 18.338 -3.940 -18.366 1.00 67.50 110 LYS A O 1
ATOM 869 N N . THR A 1 111 ? 16.425 -3.203 -17.491 1.00 64.44 111 THR A N 1
ATOM 870 C CA . THR A 1 111 ? 16.031 -2.403 -18.668 1.00 64.44 111 THR A CA 1
ATOM 871 C C . THR A 1 111 ? 15.802 -0.942 -18.334 1.00 64.44 111 THR A C 1
ATOM 873 O O . THR A 1 111 ? 15.087 -0.621 -17.387 1.00 64.44 111 THR A O 1
ATOM 876 N N . THR A 1 112 ? 16.314 -0.054 -19.183 1.00 65.56 112 THR A N 1
ATOM 877 C CA . THR A 1 112 ? 16.099 1.387 -19.059 1.00 65.56 112 THR A CA 1
ATOM 878 C C . THR A 1 112 ? 14.726 1.795 -19.609 1.00 65.56 112 THR A C 1
ATOM 880 O O . THR A 1 112 ? 14.277 1.332 -20.662 1.00 65.56 112 THR A O 1
ATOM 883 N N . CYS A 1 113 ? 14.039 2.694 -18.896 1.00 68.69 113 CYS A N 1
ATOM 884 C CA . CYS A 1 113 ? 12.706 3.187 -19.263 1.00 68.69 113 CYS A CA 1
ATOM 885 C C . CYS A 1 113 ? 12.578 3.768 -20.691 1.00 68.69 113 CYS A C 1
ATOM 887 O O . CYS A 1 113 ? 11.546 3.502 -21.306 1.00 68.69 113 CYS A O 1
ATOM 889 N N . PRO A 1 114 ? 13.562 4.493 -21.270 1.00 63.81 114 PRO A N 1
ATOM 890 C CA . PRO A 1 114 ? 13.431 5.056 -22.621 1.00 63.81 114 PRO A CA 1
ATOM 891 C C . PRO A 1 114 ? 13.283 3.998 -23.722 1.00 63.81 114 PRO A C 1
ATOM 893 O O . PRO A 1 114 ? 12.660 4.255 -24.747 1.00 63.81 114 PRO A O 1
ATOM 896 N N . ALA A 1 115 ? 13.825 2.797 -23.507 1.00 63.41 115 ALA A N 1
ATOM 897 C CA . ALA A 1 115 ? 13.704 1.677 -24.438 1.00 63.41 115 ALA A CA 1
ATOM 898 C C . ALA A 1 115 ? 12.427 0.840 -24.205 1.00 63.41 115 ALA A C 1
ATOM 900 O O . ALA A 1 115 ? 12.160 -0.122 -24.932 1.00 63.41 115 ALA A O 1
ATOM 901 N N . CYS A 1 116 ? 11.632 1.162 -23.178 1.00 68.69 116 CYS A N 1
ATOM 902 C CA . CYS A 1 116 ? 10.474 0.374 -22.775 1.00 68.69 116 CYS A CA 1
ATOM 903 C C . CYS A 1 116 ? 9.186 0.850 -23.462 1.00 68.69 116 CYS A C 1
ATOM 905 O O . CYS A 1 116 ? 8.703 1.954 -23.228 1.00 68.69 116 CYS A O 1
ATOM 907 N N . GLN A 1 117 ? 8.557 -0.043 -24.231 1.00 72.44 117 GLN A N 1
ATOM 908 C CA . GLN A 1 117 ? 7.319 0.236 -24.975 1.00 72.44 117 GLN A CA 1
ATOM 909 C C . GLN A 1 117 ? 6.122 0.630 -24.090 1.00 72.44 117 GLN A C 1
ATOM 911 O O . GLN A 1 117 ? 5.220 1.313 -24.561 1.00 72.44 117 GLN A O 1
ATOM 916 N N . LYS A 1 118 ? 6.093 0.209 -22.814 1.00 71.75 118 LYS A N 1
ATOM 917 C CA . LYS A 1 118 ? 4.986 0.522 -21.888 1.00 71.75 118 LYS A CA 1
ATOM 918 C C . LYS A 1 118 ? 4.983 1.977 -21.415 1.00 71.75 118 LYS A C 1
ATOM 920 O O . LYS A 1 118 ? 3.933 2.456 -21.012 1.00 71.75 118 LYS A O 1
ATOM 925 N N . ASN A 1 119 ? 6.138 2.645 -21.426 1.00 70.69 119 ASN A N 1
ATOM 926 C CA . ASN A 1 119 ? 6.337 4.052 -21.071 1.00 70.69 119 ASN A CA 1
ATOM 927 C C . ASN A 1 119 ? 5.322 4.632 -20.047 1.00 70.69 119 ASN A C 1
ATOM 929 O O . ASN A 1 119 ? 5.406 4.324 -18.856 1.00 70.69 119 ASN A O 1
ATOM 933 N N . ASP A 1 120 ? 4.350 5.438 -20.494 1.00 70.69 120 ASP A N 1
ATOM 934 C CA . ASP A 1 120 ? 3.388 6.154 -19.639 1.00 70.69 120 ASP A CA 1
ATOM 935 C C . ASP A 1 120 ? 2.288 5.263 -19.032 1.00 70.69 120 ASP A C 1
ATOM 937 O O . ASP A 1 120 ? 1.693 5.613 -18.012 1.00 70.69 120 ASP A O 1
ATOM 941 N N . SER A 1 121 ? 2.036 4.078 -19.593 1.00 80.44 121 SER A N 1
ATOM 942 C CA . SER A 1 121 ? 1.091 3.105 -19.030 1.00 80.44 121 SER A CA 1
ATOM 943 C C . SER A 1 121 ? 1.739 2.183 -17.988 1.00 80.44 121 SER A C 1
ATOM 945 O O . SER A 1 121 ? 1.121 1.213 -17.549 1.00 80.44 121 SER A O 1
ATOM 947 N N . CYS A 1 122 ? 2.999 2.428 -17.617 1.00 83.06 122 CYS A N 1
ATOM 948 C CA . CYS A 1 122 ? 3.742 1.586 -16.690 1.00 83.06 122 CYS A CA 1
ATOM 949 C C . CYS A 1 122 ? 3.358 1.863 -15.224 1.00 83.06 122 CYS A C 1
ATOM 951 O O . CYS A 1 122 ? 3.647 2.931 -14.685 1.00 83.06 122 CYS A O 1
ATOM 953 N N . GLU A 1 123 ? 2.782 0.869 -14.542 1.00 86.12 123 GLU A N 1
ATOM 954 C CA . GLU A 1 123 ? 2.431 0.955 -13.113 1.00 86.12 123 GLU A CA 1
ATOM 955 C C . GLU A 1 123 ? 3.650 1.209 -12.213 1.00 86.12 123 GLU A C 1
ATOM 957 O O . GLU A 1 123 ? 3.562 1.959 -11.245 1.00 86.12 123 GLU A O 1
ATOM 962 N N . ILE A 1 124 ? 4.821 0.672 -12.571 1.00 85.88 124 ILE A N 1
ATOM 963 C CA . ILE A 1 124 ? 6.078 0.910 -11.841 1.00 85.88 124 ILE A CA 1
ATOM 964 C C . ILE A 1 124 ? 6.434 2.401 -11.863 1.00 85.88 124 ILE A C 1
ATOM 966 O O . ILE A 1 124 ? 6.827 2.956 -10.839 1.00 85.88 124 ILE A O 1
ATOM 970 N N . ARG A 1 125 ? 6.225 3.080 -12.999 1.00 82.12 125 ARG A N 1
ATOM 971 C CA . ARG A 1 125 ? 6.478 4.521 -13.133 1.00 82.12 125 ARG A CA 1
ATOM 972 C C . ARG A 1 125 ? 5.481 5.350 -12.323 1.00 82.12 125 ARG A C 1
ATOM 974 O O . ARG A 1 125 ? 5.882 6.318 -11.684 1.00 82.12 125 ARG A O 1
ATOM 981 N N . LYS A 1 126 ? 4.206 4.950 -12.288 1.00 86.25 126 LYS A N 1
ATOM 982 C CA . LYS A 1 126 ? 3.188 5.591 -11.434 1.00 86.25 126 LYS A CA 1
ATOM 983 C C . LYS A 1 126 ? 3.546 5.468 -9.952 1.00 86.25 126 LYS A C 1
ATOM 985 O O . LYS A 1 126 ? 3.452 6.439 -9.204 1.00 86.25 126 LYS A O 1
ATOM 990 N N . VAL A 1 127 ? 4.015 4.292 -9.534 1.00 88.19 127 VAL A N 1
ATOM 991 C CA . VAL A 1 127 ? 4.499 4.070 -8.167 1.00 88.19 127 VAL A CA 1
ATOM 992 C C . VAL A 1 127 ? 5.740 4.923 -7.879 1.00 88.19 127 VAL A C 1
ATOM 994 O O . VAL A 1 127 ? 5.760 5.587 -6.844 1.00 88.19 127 VAL A O 1
ATOM 997 N N . ALA A 1 128 ? 6.708 5.000 -8.799 1.00 84.81 128 ALA A N 1
ATOM 998 C CA . ALA A 1 128 ? 7.890 5.863 -8.665 1.00 84.81 128 ALA A CA 1
ATOM 999 C C . ALA A 1 128 ? 7.512 7.326 -8.390 1.00 84.81 128 ALA A C 1
ATOM 1001 O O . ALA A 1 128 ? 8.009 7.936 -7.441 1.00 84.81 128 ALA A O 1
ATOM 1002 N N . GLN A 1 129 ? 6.567 7.856 -9.174 1.00 83.25 129 GLN A N 1
ATOM 1003 C CA . GLN A 1 129 ? 6.038 9.212 -9.009 1.00 83.25 129 GLN A CA 1
ATOM 1004 C C . GLN A 1 129 ? 5.376 9.397 -7.641 1.00 83.25 129 GLN A C 1
ATOM 1006 O O . GLN A 1 129 ? 5.615 10.400 -6.976 1.00 83.25 129 GLN A O 1
ATOM 1011 N N . SER A 1 130 ? 4.596 8.413 -7.182 1.00 83.38 130 SER A N 1
ATOM 1012 C CA . SER A 1 130 ? 3.932 8.479 -5.872 1.00 83.38 130 SER A CA 1
ATOM 1013 C C . SER A 1 130 ? 4.898 8.440 -4.679 1.00 83.38 130 SER A C 1
ATOM 1015 O O . SER A 1 130 ? 4.575 8.963 -3.615 1.00 83.38 130 SER A O 1
ATOM 1017 N N . ILE A 1 131 ? 6.074 7.826 -4.843 1.00 83.50 131 ILE A N 1
ATOM 1018 C CA . ILE A 1 131 ? 7.109 7.707 -3.802 1.00 83.50 131 ILE A CA 1
ATOM 1019 C C . ILE A 1 131 ? 8.077 8.908 -3.834 1.00 83.50 131 ILE A C 1
ATOM 1021 O O . ILE A 1 131 ? 8.808 9.132 -2.870 1.00 83.50 131 ILE A O 1
ATOM 1025 N N . GLY A 1 132 ? 8.049 9.719 -4.897 1.00 73.94 132 GLY A N 1
ATOM 1026 C CA . GLY A 1 132 ? 8.940 10.870 -5.070 1.00 73.94 132 GLY A CA 1
ATOM 1027 C C . GLY A 1 132 ? 10.354 10.481 -5.510 1.00 73.94 132 GLY A C 1
ATOM 1028 O O . GLY A 1 132 ? 11.301 11.221 -5.261 1.00 73.94 132 GLY A O 1
ATOM 1029 N N . SER A 1 133 ? 10.506 9.314 -6.139 1.00 63.06 133 SER A N 1
ATOM 1030 C CA . SER A 1 133 ? 11.785 8.825 -6.654 1.00 63.06 133 SER A CA 1
ATOM 1031 C C . SER A 1 133 ? 11.888 9.116 -8.153 1.00 63.06 133 SER A C 1
ATOM 1033 O O . SER A 1 133 ? 11.584 8.251 -8.974 1.00 63.06 133 SER A O 1
ATOM 1035 N N . SER A 1 134 ? 12.255 10.347 -8.512 1.00 52.38 134 SER A N 1
ATOM 1036 C CA . SER A 1 134 ? 12.503 10.755 -9.904 1.00 52.38 134 SER A CA 1
ATOM 1037 C C . SER A 1 134 ? 13.838 10.241 -10.445 1.00 52.38 134 SER A C 1
ATOM 1039 O O . SER A 1 134 ? 13.919 9.924 -11.626 1.00 5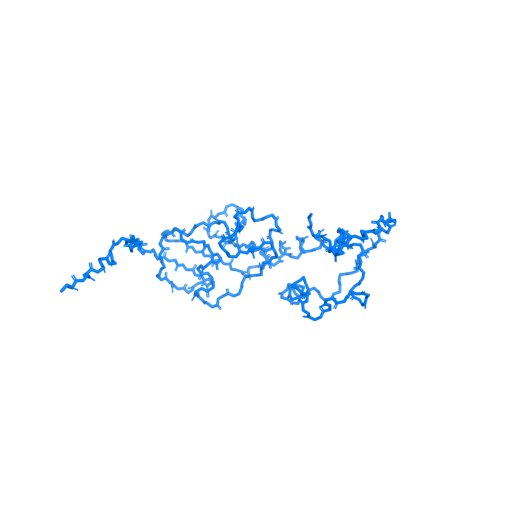2.38 134 SER A O 1
ATOM 1041 N N . ASP A 1 135 ? 14.841 10.080 -9.578 1.00 51.28 135 ASP A N 1
ATOM 1042 C CA . ASP A 1 135 ? 16.234 9.879 -9.984 1.00 51.28 135 ASP A CA 1
ATOM 1043 C C . ASP A 1 135 ? 16.858 8.728 -9.184 1.00 51.28 135 ASP A C 1
ATOM 1045 O O . ASP A 1 135 ? 17.651 8.934 -8.268 1.00 51.28 135 ASP A O 1
ATOM 1049 N N . ILE A 1 136 ? 16.434 7.494 -9.464 1.00 54.38 136 ILE A N 1
ATOM 1050 C CA . ILE A 1 136 ? 17.144 6.318 -8.949 1.00 54.38 136 ILE A CA 1
ATOM 1051 C C . ILE A 1 136 ? 18.160 5.927 -10.018 1.00 54.38 136 ILE A C 1
ATOM 1053 O O . ILE A 1 136 ? 17.816 5.278 -11.005 1.00 54.38 136 ILE A O 1
ATOM 1057 N N . GLU A 1 137 ? 19.401 6.372 -9.837 1.00 52.16 137 GLU A N 1
ATOM 1058 C CA . GLU A 1 137 ? 20.547 5.856 -10.580 1.00 52.16 137 GLU A CA 1
ATOM 1059 C C . GLU A 1 137 ? 20.841 4.444 -10.078 1.00 52.16 137 GLU A C 1
ATOM 1061 O O . GLU A 1 137 ? 21.221 4.238 -8.926 1.00 52.16 137 GLU A O 1
ATOM 1066 N N . ILE A 1 138 ? 20.604 3.459 -10.937 1.00 54.97 138 ILE A N 1
ATOM 1067 C CA . ILE A 1 138 ? 20.901 2.059 -10.652 1.00 54.97 138 ILE A CA 1
ATOM 1068 C C . ILE A 1 138 ? 21.992 1.649 -11.610 1.00 54.97 138 ILE A C 1
ATOM 1070 O O . ILE A 1 138 ?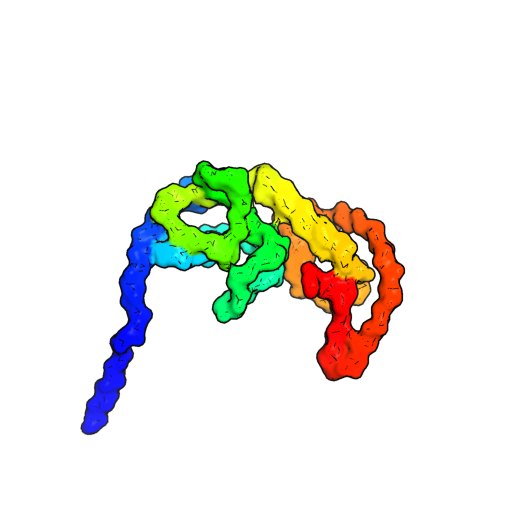 21.829 1.760 -12.825 1.00 54.97 138 ILE A O 1
ATOM 1074 N N . ASP A 1 139 ? 23.100 1.189 -11.044 1.00 48.00 139 ASP A N 1
ATOM 1075 C CA . ASP A 1 139 ? 24.201 0.633 -11.807 1.00 48.00 139 ASP A CA 1
ATOM 1076 C C . ASP A 1 139 ? 23.749 -0.730 -12.350 1.00 48.00 139 ASP A C 1
ATOM 1078 O O . ASP A 1 139 ? 23.622 -1.718 -11.621 1.00 48.00 139 ASP A O 1
ATOM 1082 N N . LEU A 1 140 ? 23.346 -0.744 -13.620 1.00 55.34 140 LEU A N 1
ATOM 1083 C CA . LEU A 1 140 ? 22.748 -1.910 -14.257 1.00 55.34 140 LEU A CA 1
ATOM 1084 C C . LEU A 1 140 ? 23.848 -2.908 -14.622 1.00 55.34 140 LEU A C 1
ATOM 1086 O O . LEU A 1 140 ? 24.594 -2.714 -15.582 1.00 55.34 140 LEU A O 1
ATOM 1090 N N . LEU A 1 141 ? 23.904 -4.024 -13.898 1.00 55.81 141 LEU A N 1
ATOM 1091 C CA . LEU A 1 141 ? 24.651 -5.199 -14.334 1.00 55.81 141 LEU A CA 1
ATOM 1092 C C . LEU A 1 141 ? 23.843 -5.911 -15.427 1.00 55.81 141 LEU A C 1
ATOM 1094 O O . LEU A 1 141 ? 22.898 -6.661 -15.160 1.00 55.81 141 LEU A O 1
ATOM 1098 N N . PHE A 1 142 ? 24.191 -5.631 -16.681 1.00 55.66 142 PHE A N 1
ATOM 1099 C CA . PHE A 1 142 ? 23.599 -6.300 -17.833 1.00 55.66 142 PHE A CA 1
ATOM 1100 C C . PHE A 1 142 ? 24.187 -7.705 -17.980 1.00 55.66 142 PHE A C 1
ATOM 1102 O O . PHE A 1 142 ? 25.388 -7.875 -18.164 1.00 55.66 142 PHE A O 1
ATOM 1109 N N . GLU A 1 143 ? 23.317 -8.709 -17.955 1.00 59.16 143 GLU A N 1
ATOM 1110 C CA . GLU A 1 143 ? 23.628 -10.053 -18.442 1.00 59.16 143 GLU A CA 1
ATOM 1111 C C . GLU A 1 143 ? 22.773 -10.304 -19.682 1.00 59.16 143 GLU A C 1
ATOM 1113 O O . GLU A 1 143 ? 21.598 -9.921 -19.713 1.00 59.16 143 GLU A O 1
ATOM 1118 N N . GLU A 1 144 ? 23.342 -10.945 -20.701 1.00 59.31 144 GLU A N 1
ATOM 1119 C CA . GLU A 1 144 ? 22.578 -11.357 -21.874 1.00 59.31 144 GLU A CA 1
ATOM 1120 C C . GLU A 1 144 ? 21.551 -12.426 -21.482 1.00 59.31 144 GLU A C 1
ATOM 1122 O O . GLU A 1 144 ? 21.886 -13.455 -20.901 1.00 59.31 144 GLU A O 1
ATOM 1127 N N . TYR A 1 145 ? 20.284 -12.172 -21.807 1.00 65.69 145 TYR A N 1
ATOM 1128 C CA . TYR A 1 145 ? 19.192 -13.125 -21.641 1.00 65.69 145 TYR A CA 1
ATOM 1129 C C . TYR A 1 145 ? 18.727 -13.631 -23.005 1.00 65.69 145 TYR A C 1
ATOM 1131 O O . TYR A 1 145 ? 18.630 -12.868 -23.973 1.00 65.69 145 TYR A O 1
ATOM 1139 N N . GLU A 1 146 ? 18.388 -14.918 -23.076 1.00 70.94 146 GLU A N 1
ATOM 1140 C CA . GLU A 1 146 ? 17.791 -15.497 -24.274 1.00 70.94 146 GLU A CA 1
ATOM 1141 C C . GLU A 1 146 ? 16.384 -14.921 -24.488 1.00 70.94 146 GLU A C 1
ATOM 1143 O O . GLU A 1 146 ? 15.536 -14.923 -23.594 1.00 70.94 146 GLU A O 1
ATOM 1148 N N . LYS A 1 147 ? 16.139 -14.374 -25.682 1.00 70.62 147 LYS A N 1
ATOM 1149 C CA . LYS A 1 147 ? 14.863 -13.727 -26.005 1.00 70.62 147 LYS A CA 1
ATOM 1150 C C . LYS A 1 147 ? 13.785 -14.776 -26.255 1.00 70.62 147 LYS A C 1
ATOM 1152 O O . LYS A 1 147 ? 13.947 -15.616 -27.140 1.00 70.62 147 LYS A O 1
ATOM 1157 N N . ASP A 1 148 ? 12.651 -14.660 -25.565 1.00 77.19 148 ASP A N 1
ATOM 1158 C CA . ASP A 1 148 ? 11.473 -15.483 -25.850 1.00 77.19 148 ASP A CA 1
ATOM 1159 C C . ASP A 1 148 ? 10.929 -15.161 -27.258 1.00 77.19 148 ASP A C 1
ATOM 1161 O O . ASP A 1 148 ? 10.674 -14.001 -27.601 1.00 77.19 148 ASP A O 1
ATOM 1165 N N . ARG A 1 149 ? 10.777 -16.199 -28.088 1.00 79.50 149 ARG A N 1
ATOM 1166 C CA . ARG A 1 149 ? 10.272 -16.125 -29.473 1.00 79.50 149 ARG A CA 1
ATOM 1167 C C . ARG A 1 149 ? 8.841 -16.648 -29.622 1.00 79.50 149 ARG A C 1
ATOM 1169 O O . ARG A 1 149 ? 8.375 -16.839 -30.743 1.00 79.50 149 ARG A O 1
ATOM 1176 N N . SER A 1 150 ? 8.152 -16.922 -28.519 1.00 85.62 150 SER A N 1
ATOM 1177 C CA . SER A 1 150 ? 6.742 -17.307 -28.547 1.00 85.62 150 SER A CA 1
ATOM 1178 C C . SER A 1 150 ? 5.832 -16.128 -28.925 1.00 85.62 150 SER A C 1
ATOM 1180 O O . SER A 1 150 ? 6.243 -14.968 -28.921 1.00 85.62 150 SER A O 1
ATOM 1182 N N . ILE A 1 151 ? 4.570 -16.432 -29.261 1.00 86.69 151 ILE A N 1
ATOM 1183 C CA . ILE A 1 151 ? 3.547 -15.431 -29.626 1.00 86.69 151 ILE A CA 1
ATOM 1184 C C . ILE A 1 151 ? 3.387 -14.382 -28.513 1.00 86.69 151 ILE A C 1
ATOM 1186 O O . ILE A 1 151 ? 3.176 -13.202 -28.785 1.00 86.69 151 ILE A O 1
ATOM 1190 N N . VAL A 1 152 ? 3.522 -14.810 -27.255 1.00 84.06 152 VAL A N 1
ATOM 1191 C CA . VAL A 1 152 ? 3.573 -13.921 -26.095 1.00 84.06 152 VAL A CA 1
ATOM 1192 C C . VAL A 1 152 ? 5.036 -13.660 -25.765 1.00 84.06 152 VAL A C 1
ATOM 1194 O O . VAL A 1 152 ? 5.675 -14.455 -25.085 1.00 84.06 152 VAL A O 1
ATOM 1197 N N . ASN A 1 153 ? 5.567 -12.529 -26.227 1.00 81.38 153 ASN A N 1
ATOM 1198 C CA . ASN A 1 153 ? 6.936 -12.143 -25.905 1.00 81.38 153 ASN A CA 1
ATOM 1199 C C . ASN A 1 153 ? 7.075 -11.897 -24.391 1.00 81.38 153 ASN A C 1
ATOM 1201 O O . ASN A 1 153 ? 6.568 -10.904 -23.860 1.00 81.38 153 ASN A O 1
ATOM 1205 N N . ARG A 1 154 ? 7.744 -12.819 -23.695 1.00 80.62 154 ARG A N 1
ATOM 1206 C CA . ARG A 1 154 ? 8.074 -12.680 -22.276 1.00 80.62 154 ARG A CA 1
ATOM 1207 C C . ARG A 1 154 ? 9.485 -12.141 -22.144 1.00 80.62 154 ARG A C 1
ATOM 1209 O O . ARG A 1 154 ? 10.463 -12.833 -22.405 1.00 80.62 154 ARG A O 1
ATOM 1216 N N . ASP A 1 155 ? 9.567 -10.899 -21.696 1.00 78.56 155 ASP A N 1
ATOM 1217 C CA . ASP A 1 155 ? 10.830 -10.266 -21.361 1.00 78.56 155 ASP A CA 1
ATOM 1218 C C . ASP A 1 155 ? 11.055 -10.338 -19.847 1.00 78.56 155 ASP A C 1
ATOM 1220 O O . ASP A 1 155 ? 10.550 -9.511 -19.084 1.00 78.56 155 ASP A O 1
ATOM 1224 N N . LEU A 1 156 ? 11.790 -11.364 -19.415 1.00 79.25 156 LEU A N 1
ATOM 1225 C CA . LEU A 1 156 ? 12.066 -11.612 -17.997 1.00 79.25 156 LEU A CA 1
ATOM 1226 C C . LEU A 1 156 ? 12.927 -10.513 -17.367 1.00 79.25 156 LEU A C 1
ATOM 1228 O O . LEU A 1 156 ? 12.837 -10.287 -16.166 1.00 79.25 156 LEU A O 1
ATOM 1232 N N . THR A 1 157 ? 13.681 -9.761 -18.172 1.00 76.94 157 THR A N 1
ATOM 1233 C CA . THR A 1 157 ? 14.495 -8.638 -17.684 1.00 76.94 157 THR A CA 1
ATOM 1234 C C . THR A 1 157 ? 13.656 -7.463 -17.168 1.00 76.94 157 THR A C 1
ATOM 1236 O O . THR A 1 157 ? 14.160 -6.610 -16.436 1.00 76.94 157 THR A O 1
ATOM 1239 N N . LYS A 1 158 ? 12.363 -7.435 -17.526 1.00 77.25 158 LYS A N 1
ATOM 1240 C CA . LYS A 1 158 ? 11.363 -6.450 -17.090 1.00 77.25 158 LYS A CA 1
ATOM 1241 C C . LYS A 1 158 ? 10.471 -6.961 -15.953 1.00 77.25 158 LYS A C 1
ATOM 1243 O O . LYS A 1 158 ? 9.563 -6.239 -15.533 1.00 77.25 158 LYS A O 1
ATOM 1248 N N . CYS A 1 159 ? 10.652 -8.203 -15.504 1.00 79.12 159 CYS A N 1
ATOM 1249 C CA . CYS A 1 159 ? 9.837 -8.779 -14.442 1.00 79.12 159 CYS A CA 1
ATOM 1250 C C . CYS A 1 159 ? 10.309 -8.286 -13.066 1.00 79.12 159 CYS A C 1
ATOM 1252 O O . CYS A 1 159 ? 11.500 -8.097 -12.848 1.00 79.12 159 CYS A O 1
ATOM 1254 N N . ILE A 1 160 ? 9.373 -8.076 -12.136 1.00 78.06 160 ILE A N 1
ATOM 1255 C CA . ILE A 1 160 ? 9.663 -7.624 -10.758 1.00 78.06 160 ILE A CA 1
ATOM 1256 C C . ILE A 1 160 ? 9.713 -8.773 -9.735 1.00 78.06 160 ILE A C 1
ATOM 1258 O O . ILE A 1 160 ? 9.748 -8.517 -8.531 1.00 78.06 160 ILE A O 1
ATOM 1262 N N . GLY A 1 161 ? 9.652 -10.017 -10.213 1.00 66.75 161 GLY A N 1
ATOM 1263 C CA . GLY A 1 161 ? 9.636 -11.255 -9.434 1.00 66.75 161 GLY A CA 1
ATOM 1264 C C . GLY A 1 161 ? 9.718 -12.460 -10.353 1.00 66.75 161 GLY A C 1
ATOM 1265 O O . GLY A 1 161 ? 8.912 -12.499 -11.308 1.00 66.75 161 GLY A O 1
#

Sequence (161 aa):
MARSFSLNQEVKMKKLVDIKINGKPYLMPEGITILEACKRANVFVPTLCYLENITEDGHCGICVVEIKGARNLQRACITKIREGMEIFTDTPLVRKARKTLFELILANLKTTCPACQKNDSCEIRKVAQSIGSSDIEIDLLFEEYEKDRSIVNRDLTKCIG

Solvent-accessible surface area (backbone atoms only — not comparable to full-atom values): 10172 Å² total; per-residue (Å²): 139,84,81,80,76,80,90,76,88,83,84,73,86,56,57,71,25,51,30,26,54,72,84,43,78,47,81,43,56,50,66,43,28,40,41,57,52,29,54,77,66,75,42,91,71,56,70,82,69,73,44,91,99,74,52,72,79,61,83,66,54,52,31,39,24,39,41,75,92,53,94,59,75,42,47,19,69,59,42,55,48,55,72,73,40,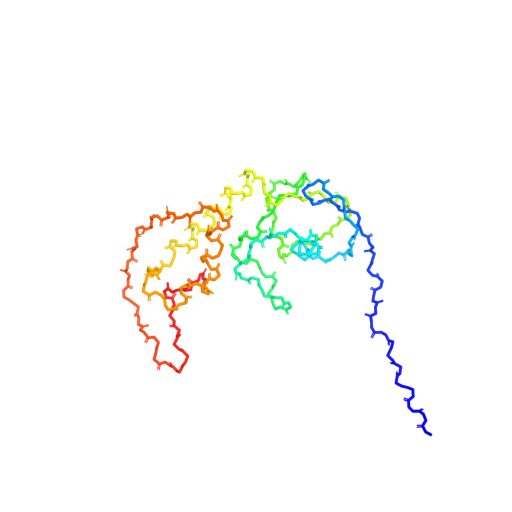41,37,35,76,76,44,76,68,37,51,52,51,37,50,55,49,48,52,55,44,50,70,62,36,61,64,63,65,92,81,39,91,56,56,91,79,31,66,68,56,55,46,31,62,75,71,68,55,87,78,78,88,67,90,71,81,79,72,96,70,89,77,52,83,53,98,71,69,57,61,71,50,72,41,82,121

Secondary structure (DSSP, 8-state):
--------S------EEEEEETTEEEEEETT-BHHHHHHHTT-----SS--TTT--S-TT-TTEEEETT-SS-EETTTPBP-TT-EEESS-HHHHHHHHHHHHHHHHH--S-GGG-TTGGG-HHHHHHHHHT-S-----------PPP-SSS---GGG---

Nearest PDB structures (foldseek):
  7t30-assembly1_A  TM=9.109E-01  e=4.491E-13  Acetomicrobium mobile
  6yj4-assembly1_G  TM=9.101E-01  e=1.271E-12  Yarrowia lipolytica
  7zmg-assembly1_A  TM=9.039E-01  e=2.205E-12  Thermochaetoides thermophila DSM 1495
  8gym-assembly1_s1  TM=9.215E-01  e=6.239E-12  Tetrahymena thermophila SB210
  7ard-assembly1_G  TM=8.543E-01  e=2.816E-12  Polytomella sp. Pringsheim 198.80

Foldseek 3Di:
DDPPPPPDDDPPPQDWAWEAEQNRIDTHGFFDFQCVVCVVVVHDFADDPDDPPPDQPLVLQSRWKDWPPDPDTDRRSHHTDDHYIYIYRDDPVSLVSNVVSLLVLVLQQQDDLVPDPCNPVDSNVVSCVVSVNPDDDHPHPDDDDDWDPDPPTDDCSHDSD

pLDDT: mean 81.51, std 16.58, range [34.75, 97.69]